Protein AF-A0A7T1T6Z4-F1 (afdb_monomer_lite)

Structure (mmCIF, N/CA/C/O backbone):
data_AF-A0A7T1T6Z4-F1
#
_entry.id   AF-A0A7T1T6Z4-F1
#
loop_
_atom_site.group_PDB
_atom_site.id
_atom_site.type_symbol
_atom_site.label_atom_id
_atom_site.label_alt_id
_atom_site.label_comp_id
_atom_site.label_asym_id
_atom_site.label_entity_id
_atom_site.label_seq_id
_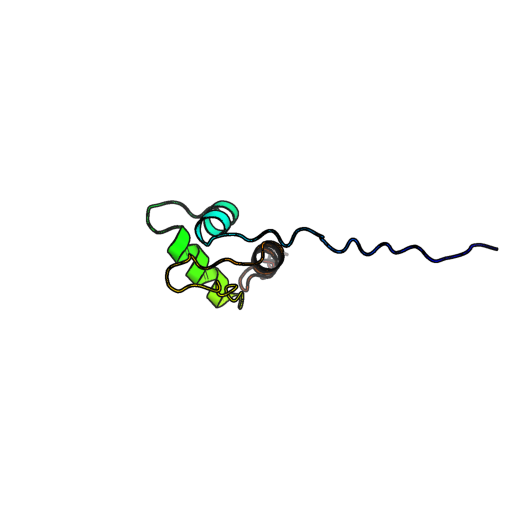atom_site.pdbx_PDB_ins_code
_atom_site.Cartn_x
_atom_site.Cartn_y
_atom_site.Cartn_z
_atom_site.occupancy
_atom_site.B_iso_or_equiv
_atom_site.auth_seq_id
_atom_site.auth_comp_id
_atom_site.auth_asym_id
_atom_site.auth_atom_id
_atom_site.pdbx_PDB_model_num
ATOM 1 N N . MET A 1 1 ? -30.801 -30.222 -24.844 1.00 42.22 1 MET A N 1
ATOM 2 C CA . MET A 1 1 ? -29.452 -30.411 -24.270 1.00 42.22 1 MET A CA 1
ATOM 3 C C . MET A 1 1 ? -28.955 -29.060 -23.772 1.00 42.22 1 MET A C 1
ATOM 5 O O . MET A 1 1 ? -28.767 -28.190 -24.611 1.00 42.22 1 MET A O 1
ATOM 9 N N . PRO A 1 2 ? -28.824 -28.817 -22.458 1.00 54.31 2 PRO A N 1
ATOM 10 C CA . PRO A 1 2 ? -28.224 -27.582 -21.967 1.00 54.31 2 PRO A CA 1
ATOM 11 C C . PRO A 1 2 ? -26.697 -27.718 -21.956 1.00 54.31 2 PRO A C 1
ATOM 13 O O . PRO A 1 2 ? -26.128 -28.417 -21.118 1.00 54.31 2 PRO A O 1
ATOM 16 N N . SER A 1 3 ? -26.035 -27.051 -22.899 1.00 52.59 3 SER A N 1
ATOM 17 C CA . SER A 1 3 ? -24.583 -26.880 -22.891 1.00 52.59 3 SER A CA 1
ATOM 18 C C . SER A 1 3 ? -24.202 -25.860 -21.820 1.00 52.59 3 SER A C 1
ATOM 20 O O . SER A 1 3 ? -24.320 -24.653 -22.010 1.00 52.59 3 SER A O 1
ATOM 22 N N . ARG A 1 4 ? -23.745 -26.366 -20.672 1.00 57.34 4 ARG A N 1
ATOM 23 C CA . ARG A 1 4 ? -22.810 -25.654 -19.794 1.00 57.34 4 ARG A CA 1
ATOM 24 C C . ARG A 1 4 ? -21.527 -25.407 -20.587 1.00 57.34 4 ARG A C 1
ATOM 26 O O . ARG A 1 4 ? -21.013 -26.361 -21.157 1.00 57.34 4 ARG A O 1
ATOM 33 N N . CYS A 1 5 ? -21.042 -24.167 -20.590 1.00 46.03 5 CYS A N 1
ATOM 34 C CA . CYS A 1 5 ? -19.633 -23.767 -20.448 1.00 46.03 5 CYS A CA 1
ATOM 35 C C . CYS A 1 5 ? -19.473 -22.331 -20.953 1.00 46.03 5 CYS A C 1
ATOM 37 O O . CYS A 1 5 ? -19.653 -22.044 -22.130 1.00 46.03 5 CYS A O 1
ATOM 39 N N . GLY A 1 6 ? -19.147 -21.436 -20.029 1.00 47.00 6 GLY A N 1
ATOM 40 C CA . GLY A 1 6 ? -18.938 -20.019 -20.291 1.00 47.00 6 GLY A CA 1
ATOM 41 C C . GLY A 1 6 ? -18.680 -19.260 -18.998 1.00 47.00 6 GLY A C 1
ATOM 42 O O . GLY A 1 6 ? -19.206 -18.171 -18.817 1.00 47.00 6 GLY A O 1
ATOM 43 N N . TYR A 1 7 ? -17.921 -19.846 -18.064 1.00 51.41 7 TYR A N 1
ATOM 44 C CA . TYR A 1 7 ? -17.258 -19.030 -17.050 1.00 51.41 7 TYR A CA 1
ATOM 45 C C . TYR A 1 7 ? -16.135 -18.290 -17.781 1.00 51.41 7 TYR A C 1
ATOM 47 O O . TYR A 1 7 ? -15.012 -18.776 -17.875 1.00 51.41 7 TYR A O 1
ATOM 55 N N . LEU A 1 8 ? -16.464 -17.128 -18.346 1.00 49.59 8 LEU A N 1
ATOM 56 C CA . LEU A 1 8 ? -15.497 -16.050 -18.488 1.00 49.59 8 LEU A CA 1
ATOM 57 C C . LEU A 1 8 ? -15.148 -15.644 -17.057 1.00 49.59 8 LEU A C 1
ATOM 59 O O . LEU A 1 8 ? -15.803 -14.799 -16.453 1.00 49.59 8 LEU A O 1
ATOM 63 N N . LEU A 1 9 ? -14.166 -16.335 -16.476 1.00 50.81 9 LEU A N 1
ATOM 64 C CA . LEU A 1 9 ? -13.362 -15.747 -15.421 1.00 50.81 9 LEU A CA 1
ATOM 65 C C . LEU A 1 9 ? -12.780 -14.495 -16.067 1.00 50.81 9 LEU A C 1
ATOM 67 O O . LEU A 1 9 ? -11.917 -14.603 -16.934 1.00 50.81 9 LEU A O 1
ATOM 71 N N . ALA A 1 10 ? -13.364 -13.341 -15.755 1.00 50.59 10 ALA A N 1
ATOM 72 C CA . ALA A 1 10 ? -12.793 -12.060 -16.110 1.00 50.59 10 ALA A CA 1
ATOM 73 C C . ALA A 1 10 ? -11.386 -12.056 -15.513 1.00 50.59 10 ALA A C 1
ATOM 75 O O . ALA A 1 10 ? -11.222 -11.963 -14.299 1.00 50.59 10 ALA A O 1
ATOM 76 N N . ILE A 1 11 ? -10.388 -12.280 -16.360 1.00 48.53 11 ILE A N 1
ATOM 77 C CA . ILE A 1 11 ? -9.016 -11.943 -16.031 1.00 48.53 11 ILE A CA 1
A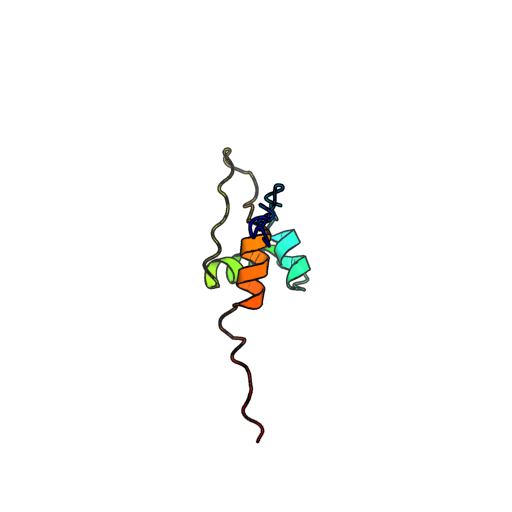TOM 78 C C . ILE A 1 11 ? -9.050 -10.413 -15.937 1.00 48.53 11 ILE A C 1
ATOM 80 O O . ILE A 1 11 ? -9.512 -9.782 -16.891 1.00 48.53 11 ILE A O 1
ATOM 84 N N . PRO A 1 12 ? -8.723 -9.797 -14.790 1.00 51.12 12 PRO A N 1
ATOM 85 C CA . PRO A 1 12 ? -8.604 -8.349 -14.737 1.00 51.12 12 PRO A CA 1
ATOM 86 C C . PRO A 1 12 ? -7.410 -7.961 -15.620 1.00 51.12 12 PRO A C 1
ATOM 88 O O . PRO A 1 12 ? -6.266 -8.034 -15.199 1.00 51.12 12 PRO A O 1
ATOM 91 N N . ASP A 1 13 ? -7.680 -7.623 -16.882 1.00 51.22 13 ASP A N 1
ATOM 92 C CA . ASP A 1 13 ? -6.684 -7.298 -17.920 1.00 51.22 13 ASP A CA 1
ATOM 93 C C . ASP A 1 13 ? -6.003 -5.921 -17.729 1.00 51.22 13 ASP A C 1
ATOM 95 O O . ASP A 1 13 ? -5.275 -5.450 -18.597 1.00 51.22 13 ASP A O 1
ATOM 99 N N . ASP A 1 14 ? -6.172 -5.293 -16.568 1.00 58.25 14 ASP A N 1
ATOM 100 C CA . ASP A 1 14 ? -5.408 -4.128 -16.136 1.00 58.25 14 ASP A CA 1
ATOM 101 C C . ASP A 1 14 ? -4.966 -4.388 -14.696 1.00 58.25 14 ASP A C 1
ATOM 103 O O . ASP A 1 14 ? -5.715 -4.124 -13.753 1.00 58.25 14 ASP A O 1
ATOM 107 N N . ASP A 1 15 ? -3.753 -4.917 -14.518 1.00 67.50 15 ASP A N 1
ATOM 108 C CA . ASP A 1 15 ? -3.085 -4.956 -13.216 1.00 67.50 15 ASP A CA 1
ATOM 109 C C . ASP A 1 15 ? -2.840 -3.508 -12.762 1.00 67.50 15 ASP A C 1
ATOM 111 O O . ASP A 1 15 ? -1.772 -2.922 -12.957 1.00 67.50 15 ASP A O 1
ATOM 115 N N . GLU A 1 16 ? -3.878 -2.882 -12.212 1.00 85.62 16 GLU A N 1
ATOM 116 C CA . GLU A 1 16 ? -3.848 -1.510 -11.744 1.00 85.62 16 GLU A CA 1
ATOM 117 C C . GLU A 1 16 ? -2.809 -1.424 -10.624 1.00 85.62 16 GLU A C 1
ATOM 119 O O . GLU A 1 16 ? -2.960 -2.009 -9.551 1.00 85.62 16 GLU A O 1
ATOM 124 N N . LEU A 1 17 ? -1.714 -0.714 -10.882 1.00 87.25 17 LEU A N 1
ATOM 125 C CA . LEU A 1 17 ? -0.640 -0.549 -9.915 1.00 87.25 17 LEU A CA 1
ATOM 126 C C . LEU A 1 17 ? -0.857 0.721 -9.100 1.00 87.25 17 LEU A C 1
ATOM 128 O O . LEU A 1 17 ? -0.925 1.830 -9.632 1.00 87.25 17 LEU A O 1
ATOM 132 N N . TRP A 1 18 ? -0.899 0.563 -7.783 1.00 89.25 18 TRP A N 1
ATOM 133 C CA . TRP A 1 18 ? -1.017 1.653 -6.830 1.00 89.25 18 TRP A CA 1
ATOM 134 C C . TRP A 1 18 ? 0.319 1.988 -6.189 1.00 89.25 18 TRP A C 1
ATOM 136 O O . TRP A 1 18 ? 1.085 1.128 -5.760 1.00 89.25 18 TRP A O 1
ATOM 146 N N . THR A 1 19 ? 0.578 3.280 -6.049 1.00 89.50 19 THR A N 1
ATOM 147 C CA . THR A 1 19 ? 1.608 3.782 -5.141 1.00 89.50 19 THR A CA 1
ATOM 148 C C . THR A 1 19 ? 1.149 3.649 -3.688 1.00 89.50 19 THR A C 1
ATOM 150 O O . THR A 1 19 ? -0.043 3.570 -3.384 1.00 89.50 19 THR A O 1
ATOM 153 N N . ALA A 1 20 ? 2.094 3.727 -2.749 1.00 88.50 20 ALA A N 1
ATOM 154 C CA . ALA A 1 20 ? 1.758 3.793 -1.326 1.00 88.50 20 ALA A CA 1
ATOM 155 C C . ALA A 1 20 ? 0.849 4.991 -0.968 1.00 88.50 20 ALA A C 1
ATOM 157 O O . ALA A 1 20 ? 0.125 4.918 0.019 1.00 88.50 20 ALA A O 1
ATOM 158 N N . ALA A 1 21 ? 0.868 6.079 -1.749 1.00 88.69 21 ALA A N 1
ATOM 159 C CA . ALA A 1 21 ? -0.019 7.226 -1.551 1.00 88.69 21 ALA A CA 1
ATOM 160 C C . ALA A 1 21 ? -1.469 6.906 -1.951 1.00 88.69 21 ALA A C 1
ATOM 162 O O . ALA A 1 21 ? -2.375 7.147 -1.164 1.00 88.69 21 ALA A O 1
ATOM 163 N N . GLN A 1 22 ? -1.680 6.268 -3.106 1.00 90.69 22 GLN A N 1
ATOM 164 C CA . GLN A 1 22 ? -3.012 5.808 -3.529 1.00 90.69 22 GLN A CA 1
ATOM 165 C C . GLN A 1 22 ? -3.581 4.757 -2.566 1.00 90.69 22 GLN A C 1
ATOM 167 O O . GLN A 1 22 ? -4.746 4.822 -2.184 1.00 90.69 22 GLN A O 1
ATOM 172 N N . ALA A 1 23 ? -2.742 3.830 -2.091 1.00 90.12 23 ALA A N 1
ATOM 173 C CA . ALA A 1 23 ? -3.142 2.895 -1.042 1.00 90.12 23 ALA A CA 1
ATOM 174 C C . ALA A 1 23 ? -3.529 3.626 0.259 1.00 90.12 23 ALA A C 1
ATOM 176 O O . ALA A 1 23 ? -4.505 3.259 0.906 1.00 90.12 23 ALA A O 1
ATOM 177 N N . ALA A 1 24 ? -2.801 4.685 0.632 1.00 91.69 24 ALA A N 1
ATOM 178 C CA . ALA A 1 24 ? -3.121 5.499 1.803 1.00 91.69 24 ALA A CA 1
ATOM 179 C C . ALA A 1 24 ? -4.478 6.200 1.675 1.00 91.69 24 ALA A C 1
ATOM 181 O O . ALA A 1 24 ? -5.261 6.166 2.624 1.00 91.69 24 ALA A O 1
ATOM 182 N N . GLU A 1 25 ? -4.771 6.776 0.509 1.00 90.94 25 GLU A N 1
ATOM 183 C CA . GLU A 1 25 ? -6.074 7.373 0.204 1.00 90.94 25 GLU A CA 1
ATOM 184 C C . GLU A 1 25 ? -7.194 6.335 0.309 1.00 90.94 25 GLU A C 1
ATOM 186 O O . GLU A 1 25 ? -8.197 6.584 0.977 1.00 90.94 25 GLU A O 1
ATOM 191 N N . HIS A 1 26 ? -6.990 5.137 -0.250 1.00 88.75 26 HIS A N 1
ATOM 192 C CA . HIS A 1 26 ? -7.952 4.039 -0.146 1.00 88.75 26 HIS A CA 1
ATOM 193 C C . HIS A 1 26 ? -8.203 3.606 1.308 1.00 88.75 26 HIS A C 1
ATOM 195 O O . HIS A 1 26 ? -9.329 3.285 1.682 1.00 88.75 26 HIS A O 1
ATOM 201 N N . PHE A 1 27 ? -7.171 3.627 2.155 1.00 87.62 27 PHE A N 1
ATOM 202 C CA . PHE A 1 27 ? -7.300 3.299 3.578 1.00 87.62 27 PHE A CA 1
ATOM 203 C C . PHE A 1 27 ? -7.881 4.440 4.422 1.00 87.62 27 PHE A C 1
ATOM 205 O O . PHE A 1 27 ? -8.222 4.212 5.585 1.00 87.62 27 PHE A O 1
ATOM 212 N N . GLY A 1 28 ? -7.981 5.652 3.867 1.00 89.12 28 GLY A N 1
ATOM 213 C CA . GLY A 1 28 ? -8.383 6.859 4.588 1.00 89.12 28 GLY A CA 1
ATOM 214 C C . GLY A 1 28 ? -7.281 7.453 5.473 1.00 89.12 28 GLY A C 1
ATOM 215 O O . GLY A 1 28 ? -7.579 8.193 6.411 1.00 89.12 28 GLY A O 1
ATOM 216 N N . TYR A 1 29 ? -6.008 7.133 5.223 1.00 89.38 29 TYR A N 1
ATOM 217 C CA . TYR A 1 29 ? -4.890 7.756 5.932 1.00 89.38 29 TYR A CA 1
ATOM 218 C C . TYR A 1 29 ? -4.645 9.173 5.423 1.00 89.38 29 TYR A C 1
ATOM 220 O O . TYR A 1 29 ? -4.591 9.425 4.223 1.00 89.38 29 TYR A O 1
ATOM 228 N N . THR A 1 30 ? -4.437 10.101 6.352 1.00 87.38 30 THR A N 1
ATOM 229 C CA . THR A 1 30 ? -4.202 11.516 6.054 1.00 87.38 30 THR A CA 1
ATOM 230 C C . THR A 1 30 ? -2.923 12.019 6.725 1.00 87.38 30 THR A C 1
ATOM 232 O O . THR A 1 30 ? -2.366 11.385 7.626 1.00 87.38 30 THR A O 1
ATOM 235 N N . GLY A 1 31 ? -2.427 13.164 6.254 1.00 87.00 31 GLY A N 1
ATOM 236 C CA . GLY A 1 31 ? -1.247 13.831 6.802 1.00 87.00 31 GLY A CA 1
ATOM 237 C C . GLY A 1 31 ? 0.059 13.548 6.047 1.00 87.00 31 GLY A C 1
ATOM 238 O O . GLY A 1 31 ? 0.092 12.774 5.089 1.00 87.00 31 GLY A O 1
ATOM 239 N N . PRO A 1 32 ? 1.170 14.170 6.483 1.00 84.81 32 PRO A N 1
ATOM 240 C CA . PRO A 1 32 ? 2.429 14.203 5.732 1.00 84.81 32 PRO A CA 1
ATOM 241 C C . PRO A 1 32 ? 3.107 12.833 5.585 1.00 84.81 32 PRO A C 1
ATOM 243 O O . PRO A 1 32 ? 3.978 12.668 4.739 1.00 84.81 32 PRO A O 1
ATOM 246 N N . ASN A 1 33 ? 2.709 11.843 6.392 1.00 87.31 33 ASN A N 1
ATOM 247 C CA . ASN A 1 33 ? 3.265 10.489 6.376 1.00 87.31 33 ASN A CA 1
ATOM 248 C C . ASN A 1 33 ? 2.216 9.410 6.033 1.00 87.31 33 ASN A C 1
ATOM 250 O O . ASN A 1 33 ? 2.389 8.241 6.378 1.00 87.31 33 ASN A O 1
ATOM 254 N N . ALA A 1 34 ? 1.110 9.779 5.377 1.00 87.81 34 ALA A N 1
ATOM 255 C CA . ALA A 1 34 ? 0.043 8.839 5.016 1.00 87.81 34 ALA A CA 1
ATOM 256 C C . ALA A 1 34 ? 0.570 7.655 4.177 1.00 87.81 34 ALA A C 1
ATOM 258 O O . ALA A 1 34 ? 0.298 6.496 4.489 1.00 87.81 34 ALA A O 1
ATOM 259 N N . ALA A 1 35 ? 1.431 7.932 3.191 1.00 87.12 35 ALA A N 1
ATOM 260 C CA . ALA A 1 35 ? 2.078 6.906 2.371 1.00 87.12 35 ALA A CA 1
ATOM 261 C C . ALA A 1 35 ? 2.990 5.965 3.186 1.00 87.12 35 ALA A C 1
ATOM 263 O O . ALA A 1 35 ? 3.038 4.760 2.931 1.00 87.12 35 ALA A O 1
ATOM 264 N N . GLY A 1 36 ? 3.701 6.487 4.192 1.00 87.19 36 GLY A N 1
ATOM 265 C CA . GLY A 1 36 ? 4.529 5.673 5.087 1.00 87.19 36 GLY A CA 1
ATOM 266 C C . GLY A 1 36 ? 3.692 4.727 5.952 1.00 87.19 36 GLY A C 1
ATOM 267 O O . GLY A 1 36 ? 4.041 3.554 6.098 1.00 87.19 36 GLY A O 1
ATOM 268 N N . GLN A 1 37 ? 2.550 5.203 6.458 1.00 88.25 37 GLN A N 1
ATOM 269 C CA . GLN A 1 37 ? 1.601 4.383 7.221 1.00 88.25 37 GLN A CA 1
ATOM 270 C C . GLN A 1 37 ? 0.946 3.293 6.364 1.00 88.25 37 GLN A C 1
ATOM 272 O O . GLN A 1 37 ? 0.841 2.143 6.802 1.00 88.25 37 GLN A O 1
ATOM 277 N N . ALA A 1 38 ? 0.570 3.619 5.124 1.00 90.62 38 ALA A N 1
ATOM 278 C CA . ALA A 1 38 ? 0.057 2.636 4.173 1.00 90.62 38 ALA A CA 1
ATOM 279 C C . ALA A 1 38 ? 1.090 1.546 3.889 1.00 90.62 38 ALA A C 1
ATOM 281 O O . ALA A 1 38 ? 0.786 0.363 4.006 1.00 90.62 38 ALA A O 1
ATOM 282 N N . ARG A 1 39 ? 2.345 1.927 3.630 1.00 88.56 39 ARG A N 1
ATOM 283 C CA . ARG A 1 39 ? 3.441 0.977 3.406 1.00 88.56 39 ARG A CA 1
ATOM 284 C C . ARG A 1 39 ? 3.681 0.053 4.601 1.00 88.56 39 ARG A C 1
ATOM 286 O O . ARG A 1 39 ? 3.921 -1.137 4.406 1.00 88.56 39 ARG A O 1
ATOM 293 N N . ALA A 1 40 ? 3.635 0.584 5.822 1.00 88.44 40 ALA A N 1
ATOM 294 C CA . ALA A 1 40 ? 3.772 -0.223 7.033 1.00 88.44 40 ALA A CA 1
ATOM 295 C C . ALA A 1 40 ? 2.615 -1.227 7.180 1.00 88.44 40 ALA A C 1
ATOM 297 O O . ALA A 1 40 ? 2.849 -2.389 7.511 1.00 88.44 40 ALA A O 1
ATOM 298 N N . SER A 1 41 ? 1.387 -0.800 6.877 1.00 88.94 41 SER A N 1
ATOM 299 C CA . SER A 1 41 ? 0.190 -1.649 6.938 1.00 88.94 41 SER A CA 1
ATOM 300 C C . SER A 1 41 ? 0.214 -2.751 5.881 1.00 88.94 41 SER A C 1
ATOM 302 O O . SER A 1 41 ? 0.021 -3.913 6.219 1.00 88.94 41 SER A O 1
ATOM 304 N N . LEU A 1 42 ? 0.570 -2.416 4.639 1.00 88.62 42 LEU A N 1
ATOM 305 C CA . LEU A 1 42 ? 0.742 -3.377 3.545 1.00 88.62 42 LEU A CA 1
ATOM 306 C C . LEU A 1 42 ? 1.777 -4.451 3.889 1.00 88.62 42 LEU A C 1
ATOM 308 O O . LEU A 1 42 ? 1.490 -5.638 3.773 1.00 88.62 42 LEU A O 1
ATOM 312 N N . ARG A 1 43 ? 2.934 -4.048 4.427 1.00 87.25 43 ARG A N 1
ATOM 313 C CA . ARG A 1 43 ? 3.953 -4.990 4.916 1.00 87.25 43 ARG A CA 1
ATOM 314 C C . ARG A 1 43 ? 3.438 -5.894 6.030 1.00 87.25 43 ARG A C 1
ATOM 316 O O . ARG A 1 43 ? 3.756 -7.076 6.052 1.00 87.25 43 ARG A O 1
ATOM 323 N N . ARG A 1 44 ? 2.637 -5.354 6.953 1.00 87.19 44 ARG A N 1
ATOM 324 C CA . ARG A 1 44 ? 2.017 -6.139 8.030 1.00 87.19 44 ARG A CA 1
ATOM 325 C C . ARG A 1 44 ? 0.992 -7.143 7.496 1.00 87.19 44 ARG A C 1
ATOM 327 O O . ARG A 1 44 ? 0.808 -8.187 8.112 1.00 87.19 44 ARG A O 1
ATOM 334 N N . TRP A 1 45 ? 0.331 -6.831 6.385 1.00 87.62 45 TRP A N 1
ATOM 335 C CA . TRP A 1 45 ? -0.634 -7.714 5.725 1.00 87.62 45 TRP A CA 1
ATOM 336 C C . TRP A 1 45 ? 0.005 -8.658 4.699 1.00 87.62 45 TRP A C 1
ATOM 338 O O . TRP A 1 45 ? -0.704 -9.458 4.102 1.00 87.62 45 TRP A O 1
ATOM 348 N N . GLY A 1 46 ? 1.327 -8.593 4.514 1.00 87.62 46 GLY A N 1
ATOM 349 C CA . GLY A 1 46 ? 2.056 -9.455 3.584 1.00 87.62 46 GLY A CA 1
ATOM 350 C C . GLY A 1 46 ? 1.957 -9.036 2.115 1.00 87.62 46 GLY A C 1
ATOM 351 O O . GLY A 1 46 ? 2.279 -9.840 1.249 1.00 87.62 46 GLY A O 1
ATOM 352 N N . VAL A 1 47 ? 1.532 -7.801 1.825 1.00 87.62 47 VAL A N 1
ATOM 353 C CA . VAL A 1 47 ? 1.528 -7.255 0.460 1.00 87.62 47 VAL A CA 1
ATOM 354 C C . VAL A 1 47 ? 2.919 -6.718 0.143 1.00 87.62 47 VAL A C 1
ATOM 356 O O . VAL A 1 47 ? 3.374 -5.717 0.718 1.00 87.62 47 VAL A O 1
ATOM 359 N N . GLU A 1 48 ? 3.595 -7.386 -0.783 1.00 86.62 48 GLU A N 1
ATOM 360 C CA . GLU A 1 48 ? 4.923 -6.999 -1.236 1.00 86.62 48 GLU A CA 1
ATOM 361 C C . GLU A 1 48 ? 4.846 -6.004 -2.405 1.00 86.62 48 GLU A C 1
ATOM 363 O O . GLU A 1 48 ? 3.941 -6.055 -3.234 1.00 86.62 48 GLU A O 1
ATOM 368 N N . PRO A 1 49 ? 5.787 -5.052 -2.486 1.00 85.75 49 PRO A N 1
ATOM 369 C CA . PRO A 1 49 ? 5.835 -4.114 -3.587 1.00 85.75 49 PRO A CA 1
ATOM 370 C C . PRO A 1 49 ? 6.347 -4.788 -4.861 1.00 85.75 49 PRO A C 1
ATOM 372 O O . PRO A 1 49 ? 7.377 -5.468 -4.857 1.00 85.75 49 PRO A O 1
ATOM 375 N N . VAL A 1 50 ? 5.715 -4.467 -5.983 1.00 84.69 50 VAL A N 1
ATOM 376 C CA . VAL A 1 50 ? 6.267 -4.701 -7.313 1.00 84.69 50 VAL A CA 1
ATOM 377 C C . VAL A 1 50 ? 7.518 -3.841 -7.445 1.00 84.69 50 VAL A C 1
ATOM 379 O O . VAL A 1 50 ? 7.466 -2.607 -7.437 1.00 84.69 50 VAL A O 1
ATOM 382 N N . ARG A 1 51 ? 8.682 -4.495 -7.494 1.00 70.31 51 ARG A N 1
ATOM 383 C CA . ARG A 1 51 ? 9.963 -3.798 -7.594 1.00 70.31 51 ARG A CA 1
ATOM 384 C C . ARG A 1 51 ? 10.095 -3.213 -9.003 1.00 70.31 51 ARG A C 1
ATOM 386 O O . ARG A 1 51 ? 10.136 -3.982 -9.962 1.00 70.31 51 ARG A O 1
ATOM 393 N N . PRO A 1 52 ? 10.201 -1.884 -9.158 1.00 62.91 52 PRO A N 1
ATOM 394 C CA . PRO A 1 52 ? 10.376 -1.304 -10.478 1.00 62.91 52 PRO A CA 1
ATOM 395 C C . PRO A 1 52 ? 11.749 -1.688 -11.057 1.00 62.91 52 PRO A C 1
ATOM 397 O O . PRO A 1 52 ? 12.710 -1.874 -10.304 1.00 62.91 52 PRO A O 1
ATOM 400 N N . PRO A 1 53 ? 11.891 -1.742 -12.394 1.00 56.88 53 PRO A N 1
ATOM 401 C CA . PRO A 1 53 ? 13.136 -2.129 -13.065 1.00 56.88 53 PRO A CA 1
ATOM 402 C C . PRO A 1 53 ? 14.278 -1.112 -12.891 1.00 56.88 53 PRO A C 1
ATOM 404 O O . PRO A 1 53 ? 15.376 -1.325 -13.401 1.00 56.88 53 PRO A O 1
ATOM 407 N N . ARG A 1 54 ? 14.041 0.013 -12.202 1.00 65.75 54 ARG A N 1
ATOM 408 C CA . ARG A 1 54 ? 15.024 1.078 -11.989 1.00 65.75 54 ARG A CA 1
ATOM 409 C C . ARG A 1 54 ? 15.154 1.431 -10.506 1.00 65.75 54 ARG A C 1
ATOM 411 O O . ARG A 1 54 ? 14.133 1.575 -9.828 1.00 65.75 54 ARG A O 1
ATOM 418 N N . PRO A 1 55 ? 16.384 1.643 -10.004 1.00 53.91 55 PRO A N 1
ATOM 419 C CA . PRO A 1 55 ? 16.582 2.262 -8.7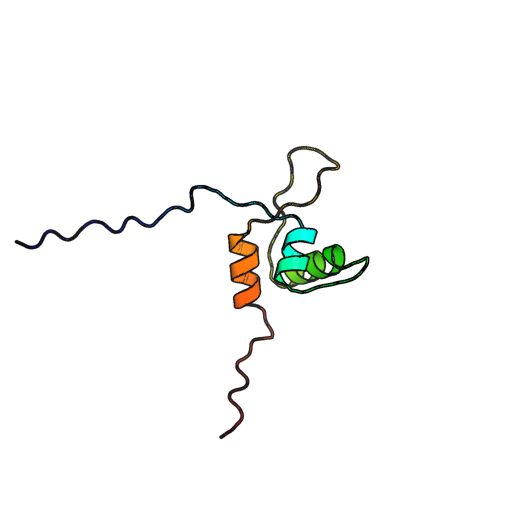01 1.00 53.91 55 PRO A CA 1
ATOM 420 C C . PRO A 1 55 ? 15.994 3.683 -8.732 1.00 53.91 55 PRO A C 1
ATOM 422 O O . PRO A 1 55 ? 16.160 4.389 -9.724 1.00 53.91 55 PRO A O 1
ATOM 425 N N . ASN A 1 56 ? 15.311 4.087 -7.656 1.00 65.19 56 ASN A N 1
ATOM 426 C CA . ASN A 1 56 ? 14.646 5.392 -7.444 1.00 65.19 56 ASN A CA 1
ATOM 427 C C . ASN A 1 56 ? 13.197 5.544 -7.933 1.00 65.19 56 ASN A C 1
ATOM 429 O O . ASN A 1 56 ? 12.634 6.629 -7.800 1.00 65.19 56 ASN A O 1
ATOM 433 N N . VAL A 1 57 ? 12.560 4.495 -8.449 1.00 70.25 57 VAL A N 1
ATOM 434 C CA . VAL A 1 57 ? 11.111 4.534 -8.706 1.00 70.25 57 VAL A CA 1
ATOM 435 C C . VAL A 1 57 ? 10.360 4.136 -7.432 1.00 70.25 57 VAL A C 1
ATOM 437 O O . VAL A 1 57 ? 10.820 3.285 -6.667 1.00 70.25 57 VAL A O 1
ATOM 440 N N . LEU A 1 58 ? 9.227 4.797 -7.177 1.00 75.19 58 LEU A N 1
ATOM 441 C CA . LEU A 1 58 ? 8.369 4.509 -6.029 1.00 75.19 58 LEU A CA 1
ATOM 442 C C . LEU A 1 58 ? 7.934 3.040 -6.044 1.00 75.19 58 LEU A C 1
ATOM 444 O O . LEU A 1 58 ? 7.713 2.453 -7.100 1.00 75.19 58 LEU 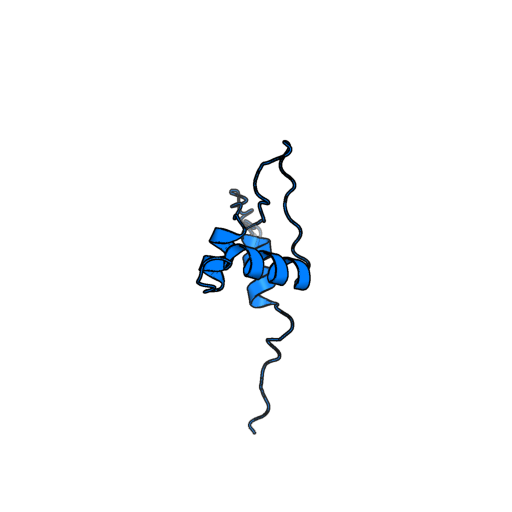A O 1
ATOM 448 N N . ASN A 1 59 ? 7.787 2.459 -4.855 1.00 81.88 59 ASN A N 1
ATOM 449 C CA . ASN A 1 59 ? 7.200 1.134 -4.721 1.00 81.88 59 ASN A CA 1
ATOM 450 C C . ASN A 1 59 ? 5.758 1.155 -5.235 1.00 81.88 59 ASN A C 1
ATOM 452 O O . ASN A 1 59 ? 4.948 1.954 -4.751 1.00 81.88 59 ASN A O 1
ATOM 456 N N . LEU A 1 60 ? 5.468 0.257 -6.169 1.00 86.75 60 LEU A N 1
ATOM 457 C CA . LEU A 1 60 ? 4.130 0.001 -6.680 1.00 86.75 60 LEU A CA 1
ATOM 458 C C . LEU A 1 60 ? 3.579 -1.274 -6.044 1.00 86.75 60 LEU A C 1
ATOM 460 O O . LEU A 1 60 ? 4.347 -2.129 -5.612 1.00 86.75 60 LEU A O 1
ATOM 464 N N . TYR A 1 61 ? 2.265 -1.391 -5.974 1.00 87.81 61 TYR A N 1
ATOM 465 C CA . TYR A 1 61 ? 1.544 -2.514 -5.388 1.00 87.81 61 TYR A CA 1
ATOM 466 C C . TYR A 1 61 ? 0.383 -2.869 -6.308 1.00 87.81 61 TYR A C 1
ATOM 468 O O . TYR A 1 61 ? -0.242 -1.961 -6.851 1.00 87.81 61 TYR A O 1
ATOM 476 N N . TYR A 1 62 ? 0.067 -4.151 -6.465 1.00 88.88 62 TYR A N 1
ATOM 477 C CA . TYR A 1 62 ? -1.138 -4.541 -7.195 1.00 88.88 62 TYR A CA 1
ATOM 478 C C . TYR A 1 62 ? -2.374 -4.068 -6.429 1.00 88.88 62 TYR A C 1
ATOM 480 O O . TYR A 1 62 ? -2.537 -4.393 -5.250 1.00 88.88 62 TYR A O 1
ATOM 488 N N . ALA A 1 63 ? -3.247 -3.295 -7.078 1.00 88.31 63 ALA A N 1
ATOM 489 C CA . ALA A 1 63 ? -4.453 -2.768 -6.448 1.00 88.31 63 ALA A CA 1
ATOM 490 C C . ALA A 1 63 ? -5.332 -3.896 -5.897 1.00 88.31 63 ALA A C 1
ATOM 492 O O . ALA A 1 63 ? -5.887 -3.757 -4.809 1.00 88.31 63 ALA A O 1
ATOM 493 N N . ASP A 1 64 ? -5.405 -5.038 -6.582 1.00 85.88 64 ASP A N 1
ATOM 494 C CA . ASP A 1 64 ? -6.182 -6.186 -6.114 1.00 85.88 64 ASP A CA 1
ATOM 495 C C . ASP A 1 64 ? -5.598 -6.839 -4.860 1.00 85.88 64 ASP A C 1
ATOM 497 O O . ASP A 1 64 ? -6.356 -7.196 -3.954 1.00 85.88 64 ASP A O 1
ATOM 501 N N . GLU A 1 65 ? -4.270 -6.914 -4.728 1.00 87.56 65 GLU A N 1
ATOM 502 C CA . GLU A 1 65 ? -3.635 -7.359 -3.482 1.00 87.56 65 GLU A CA 1
ATOM 503 C C . GLU A 1 65 ? -3.892 -6.362 -2.349 1.00 87.56 65 GLU A C 1
ATOM 505 O O . GLU A 1 65 ? -4.232 -6.765 -1.236 1.00 87.56 65 GLU A O 1
ATOM 510 N N . V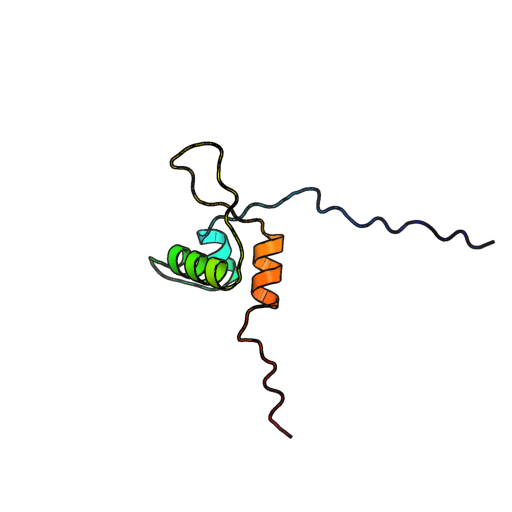AL A 1 66 ? -3.800 -5.058 -2.631 1.00 88.19 66 VAL A N 1
ATOM 511 C CA . VAL A 1 66 ? -4.080 -3.992 -1.657 1.00 88.19 66 VAL A CA 1
ATOM 512 C C . VAL A 1 66 ? -5.530 -4.061 -1.164 1.00 88.19 66 VAL A C 1
ATOM 514 O O . VAL A 1 66 ? -5.767 -4.026 0.047 1.00 88.19 66 VAL A O 1
ATOM 517 N N . ARG A 1 67 ? -6.499 -4.192 -2.077 1.00 87.69 67 ARG A N 1
ATOM 518 C CA . ARG A 1 67 ? -7.934 -4.329 -1.769 1.00 87.69 67 ARG A CA 1
ATOM 519 C C . ARG A 1 67 ? -8.205 -5.599 -0.967 1.00 87.69 67 ARG A C 1
ATOM 521 O O . ARG A 1 67 ? -8.855 -5.543 0.078 1.00 87.69 67 ARG A O 1
ATOM 528 N N . SER A 1 68 ? -7.667 -6.732 -1.417 1.00 85.81 68 SER A N 1
ATOM 529 C CA . SER A 1 68 ? -7.842 -8.029 -0.753 1.00 85.81 68 SER A CA 1
ATOM 530 C C . SER A 1 68 ? -7.257 -8.016 0.658 1.00 85.81 68 SER A C 1
ATOM 532 O O . SER A 1 68 ? -7.912 -8.446 1.609 1.00 85.81 68 SER A O 1
ATOM 534 N N . ALA A 1 69 ? -6.065 -7.442 0.825 1.00 86.25 69 ALA A N 1
ATOM 535 C CA . ALA A 1 69 ? -5.422 -7.286 2.122 1.00 86.25 69 ALA A CA 1
ATOM 536 C C . ALA A 1 69 ? -6.182 -6.322 3.043 1.00 86.25 69 ALA A C 1
ATOM 538 O O . ALA A 1 69 ? -6.276 -6.569 4.245 1.00 86.25 69 ALA A O 1
ATOM 539 N N . TYR A 1 70 ? -6.771 -5.253 2.498 1.00 84.19 70 TYR A N 1
ATOM 540 C CA . TYR A 1 70 ? -7.591 -4.321 3.272 1.00 84.19 70 TYR A CA 1
ATOM 541 C C . TYR A 1 70 ? -8.849 -4.984 3.846 1.00 84.19 70 TYR A C 1
ATOM 543 O O . TYR A 1 70 ? -9.212 -4.703 4.994 1.00 84.19 70 TYR A O 1
ATOM 551 N N . ILE A 1 71 ? -9.486 -5.869 3.070 1.00 82.19 71 ILE A N 1
ATOM 552 C CA . ILE A 1 71 ? -10.649 -6.664 3.491 1.00 82.19 71 ILE A CA 1
ATOM 553 C C . ILE A 1 71 ? -10.228 -7.741 4.502 1.00 82.19 71 ILE A C 1
ATOM 555 O O . ILE A 1 71 ? -10.863 -7.889 5.544 1.00 82.19 71 ILE A O 1
ATOM 559 N N . GLY A 1 72 ? -9.135 -8.459 4.228 1.00 72.31 72 GLY A N 1
ATOM 560 C CA . GLY A 1 72 ? -8.629 -9.570 5.042 1.00 72.31 72 GLY A CA 1
ATOM 561 C C . GLY A 1 72 ? -7.748 -9.170 6.230 1.00 72.31 72 GLY A C 1
ATOM 562 O O . GLY A 1 72 ? -7.098 -10.032 6.823 1.00 72.31 72 GLY A O 1
ATOM 563 N N . ARG A 1 73 ? -7.667 -7.878 6.573 1.00 71.31 73 ARG A N 1
ATOM 564 C CA . ARG A 1 73 ? -6.685 -7.379 7.544 1.00 71.31 73 ARG A CA 1
ATOM 565 C C . ARG A 1 73 ? -6.847 -8.037 8.932 1.00 71.31 73 ARG A C 1
ATOM 567 O O . ARG A 1 73 ? -7.947 -8.016 9.497 1.00 71.31 73 ARG A O 1
ATOM 574 N N . PRO A 1 74 ? -5.758 -8.547 9.546 1.00 61.22 74 PRO A N 1
ATOM 575 C CA . PRO A 1 74 ? -5.783 -9.106 10.896 1.00 61.22 74 PRO A CA 1
ATOM 576 C C . PRO A 1 74 ? -6.139 -8.001 11.900 1.00 61.22 74 PRO A C 1
ATOM 578 O O . PRO A 1 74 ? -5.353 -7.084 12.157 1.00 61.22 74 PRO A O 1
ATOM 581 N N . GLY A 1 75 ? -7.368 -8.058 12.411 1.00 55.97 75 GLY A N 1
ATOM 582 C CA . GLY A 1 75 ? -8.004 -6.993 13.193 1.00 55.97 75 GLY A CA 1
ATOM 583 C C . GLY A 1 75 ? -9.463 -6.740 12.807 1.00 55.97 75 GLY A C 1
ATOM 584 O O . GLY A 1 75 ? -10.198 -6.161 13.599 1.00 55.97 75 GLY A O 1
ATOM 585 N N . VAL A 1 76 ? -9.920 -7.240 11.652 1.00 52.50 76 VAL A N 1
ATOM 586 C CA . VAL A 1 76 ? -11.353 -7.449 11.373 1.00 52.50 76 VAL A CA 1
ATOM 587 C C . VAL A 1 76 ? -11.747 -8.837 11.887 1.00 52.50 76 VAL A C 1
ATOM 589 O O . VAL A 1 76 ? -12.328 -9.664 11.196 1.00 52.50 76 VAL A O 1
ATOM 592 N N . SER A 1 77 ? -11.407 -9.114 13.146 1.00 44.47 77 SER A N 1
ATOM 593 C CA . SER A 1 77 ? -12.182 -10.083 13.906 1.00 44.47 77 SER A CA 1
ATOM 594 C C . SER A 1 77 ? -13.518 -9.403 14.149 1.00 44.47 77 SER A C 1
ATOM 596 O O . SER A 1 77 ? -13.619 -8.470 14.944 1.00 44.47 77 SER A O 1
ATOM 598 N N . HIS A 1 78 ? -14.498 -9.809 13.354 1.00 46.78 78 HIS A N 1
ATOM 599 C CA . HIS A 1 78 ? -15.919 -9.722 13.631 1.00 46.78 78 HIS A CA 1
ATOM 600 C C . HIS A 1 78 ? -16.149 -9.661 15.149 1.00 46.78 78 HIS A C 1
ATOM 602 O O . HIS A 1 78 ? -15.999 -10.662 15.847 1.00 46.78 78 HIS A O 1
ATOM 608 N N . ARG A 1 79 ? -16.444 -8.468 15.678 1.00 47.00 79 ARG A N 1
ATOM 609 C CA . ARG A 1 79 ? -16.936 -8.328 17.047 1.00 47.00 79 ARG A CA 1
ATOM 610 C C . ARG A 1 79 ? -18.390 -8.798 17.030 1.00 47.00 79 ARG A C 1
ATOM 612 O O . ARG A 1 79 ? -19.300 -7.983 17.062 1.00 47.00 79 ARG A O 1
ATOM 619 N N . SER A 1 80 ? -18.573 -10.105 16.897 1.00 45.88 80 SER A N 1
ATOM 620 C CA . SER A 1 80 ? -19.788 -10.801 17.312 1.00 45.88 80 SER A CA 1
ATOM 621 C C . SER A 1 80 ? -19.543 -11.295 18.723 1.00 45.88 80 SER A C 1
ATOM 623 O O . SER A 1 80 ? -19.306 -12.470 18.957 1.00 45.88 80 SER A O 1
ATOM 625 N N . ASP A 1 81 ? -19.484 -10.332 19.634 1.00 52.06 81 ASP A N 1
ATOM 626 C CA . ASP A 1 81 ? -19.642 -10.539 21.070 1.00 52.06 81 ASP A CA 1
ATOM 627 C C . ASP A 1 81 ? -20.601 -9.435 21.524 1.00 52.06 81 ASP A C 1
ATOM 629 O O . ASP A 1 81 ? -20.214 -8.374 22.013 1.00 52.06 81 ASP A O 1
ATOM 633 N N . LEU A 1 82 ? -21.853 -9.609 21.108 1.00 52.81 82 LEU A N 1
ATOM 634 C CA . LEU A 1 82 ? -23.029 -8.937 21.637 1.00 52.81 82 LEU A CA 1
ATOM 635 C C . LEU A 1 82 ? -24.234 -9.819 21.278 1.00 52.81 82 LEU A C 1
ATOM 637 O O . LEU A 1 82 ? -24.970 -9.494 20.352 1.00 52.81 82 LEU A O 1
ATOM 641 N N . ASP A 1 83 ? -24.337 -10.975 21.935 1.00 44.81 83 ASP A N 1
ATOM 642 C CA . ASP A 1 83 ? -25.606 -11.531 22.440 1.00 44.81 83 ASP A CA 1
ATOM 643 C C . ASP A 1 83 ? -25.319 -12.594 23.513 1.00 44.81 83 ASP A C 1
ATOM 645 O O . ASP A 1 83 ? -24.642 -13.600 23.189 1.00 44.81 83 ASP A O 1
#

Sequence (83 aa):
MPSRCGYLLAIPDDDELWTAAQAAEHFGYTGPNAAGQARASLRRWGVEPVRPPRPNVLNLYYADEVRSAYIGRPGVSHRSDLD

Foldseek 3Di:
DDDDDDPPPPPVPDQDKDFLVRLLVVVVHDDPCSSVVSVVQCVQLVFDFDDDPDPPDTTIGRVVSSVVSSVVPPPPPPPPPDD

Organism: NCBI:txid2710756

Radius of gyration: 17.43 Å; chains: 1; bounding box: 46×45×47 Å

pLDDT: mean 74.11, std 16.92, range [42.22, 91.69]

Secondary s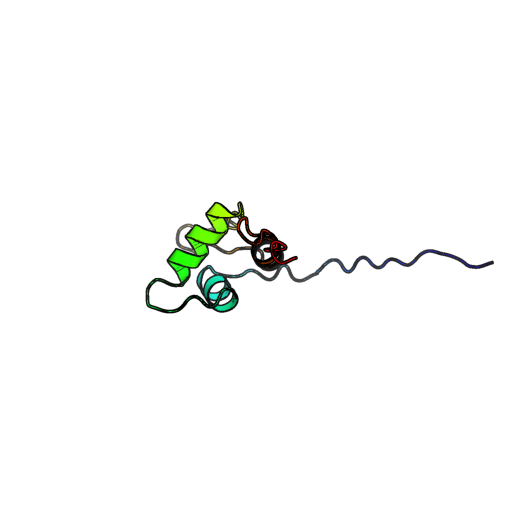tructure (DSSP, 8-state):
------------SS--EEEHHHHHHHHT--STTHHHHHHHHHHHTT---B--SSTTPPPEEEHHHHHHHHHS-TT--------